Protein 5MIX (pdb70)

Organism: Homo sapiens (NCBI:txid9606)

Structure (mmCIF, N/CA/C/O backbone):
data_5MIX
#
_entry.id   5MIX
#
_cell.length_a   62.942
_cell.length_b   62.942
_cell.length_c   40.064
_cell.angle_alpha   90.00
_cell.angle_beta   90.00
_cell.angle_gamma   120.00
#
_symmetry.space_group_name_H-M   'P 3 2 1'
#
loop_
_entity.id
_entity.type
_entity.pdbx_description
1 polymer 'CD83 antigen'
2 water water
#
loop_
_atom_site.group_PDB
_atom_site.id
_atom_site.type_symbol
_atom_site.label_atom_id
_atom_site.label_alt_id
_atom_site.label_comp_id
_atom_site.label_asym_id
_atom_site.label_entity_id
_atom_site.label_seq_id
_atom_site.pdbx_PDB_ins_code
_atom_site.Cartn_x
_atom_site.Cartn_y
_atom_site.Cartn_z
_atom_site.occupancy
_atom_site.B_iso_or_equiv
_atom_site.auth_seq_id
_atom_site.auth_comp_id
_atom_site.auth_asym_id
_atom_site.auth_atom_id
_atom_site.pdbx_PDB_model_num
ATOM 1 N N . GLY A 1 4 ? 92.119 88.833 61.887 1.00 64.05 19 GLY A N 1
ATOM 2 C CA . GLY A 1 4 ? 91.958 89.241 60.502 1.00 64.99 19 GLY A CA 1
ATOM 3 C C . GLY A 1 4 ? 92.714 88.383 59.497 1.00 58.41 19 GLY A C 1
ATOM 4 O O . GLY A 1 4 ? 92.802 88.725 58.318 1.00 67.32 19 GLY A O 1
ATOM 5 N N . THR A 1 5 ? 93.256 87.261 59.957 1.00 43.14 20 THR A N 1
ATOM 6 C CA . THR A 1 5 ? 93.996 86.351 59.084 1.00 35.66 20 THR A CA 1
ATOM 7 C C . THR A 1 5 ? 93.024 85.437 58.364 1.00 34.54 20 THR A C 1
ATOM 8 O O . THR A 1 5 ? 92.150 84.851 59.006 1.00 37.20 20 THR A O 1
ATOM 12 N N . PRO A 1 6 ? 93.140 85.343 57.029 1.00 32.39 21 PRO A N 1
ATOM 13 C CA . PRO A 1 6 ? 92.198 84.518 56.256 1.00 30.96 21 PRO A CA 1
ATOM 14 C C . PRO A 1 6 ? 92.384 83.049 56.555 1.00 28.42 21 PRO A C 1
ATOM 15 O O . PRO A 1 6 ? 93.441 82.631 57.040 1.00 26.05 21 PRO A O 1
ATOM 19 N N A GLU A 1 7 ? 91.352 82.269 56.288 0.59 29.21 22 GLU A N 1
ATOM 20 N N B GLU A 1 7 ? 91.374 82.243 56.230 0.41 29.01 22 GLU A N 1
ATOM 21 C CA A GLU A 1 7 ? 91.428 80.860 56.601 0.59 28.26 22 GLU A CA 1
ATOM 22 C CA B GLU A 1 7 ? 91.311 80.853 56.703 0.41 30.20 22 GLU A CA 1
ATOM 23 C C A GLU A 1 7 ? 91.118 80.030 55.380 0.59 25.84 22 GLU A C 1
ATOM 24 C C B GLU A 1 7 ? 90.857 79.840 55.647 0.41 25.88 22 GLU A C 1
ATOM 25 O O A GLU A 1 7 ? 90.402 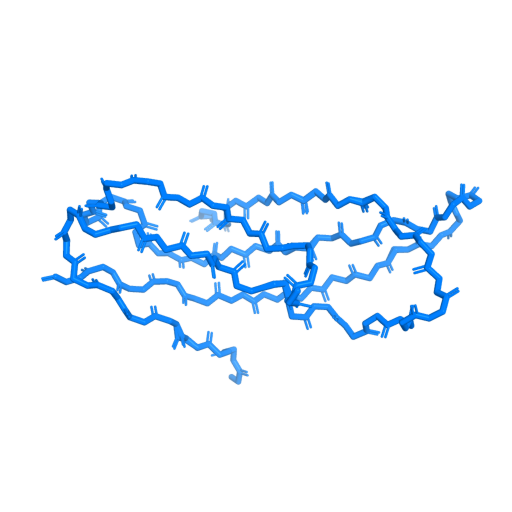80.453 54.479 0.59 26.14 22 GLU A O 1
ATOM 26 O O B GLU A 1 7 ? 89.752 79.947 55.120 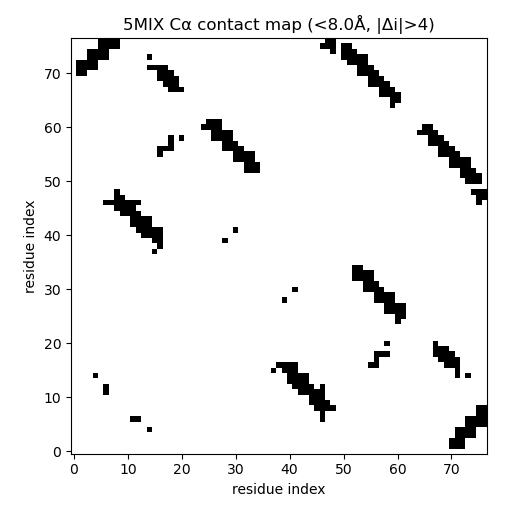0.41 28.17 22 GLU A O 1
ATOM 37 N N . VAL A 1 8 ? 91.702 78.848 55.357 1.00 26.37 23 VAL A N 1
ATOM 38 C CA . VAL A 1 8 ? 91.386 77.844 54.362 1.00 26.61 23 VAL A CA 1
ATOM 39 C C . VAL A 1 8 ? 90.975 76.583 55.095 1.00 30.16 23 VAL A C 1
ATOM 40 O O . VAL A 1 8 ? 91.708 76.137 55.965 1.00 33.53 23 VAL A O 1
ATOM 44 N N . LYS A 1 9 ? 89.819 76.021 54.762 1.00 31.01 24 LYS A N 1
ATOM 45 C CA . LYS A 1 9 ? 89.415 74.731 55.326 1.00 33.97 24 LYS A CA 1
ATOM 46 C C . LYS A 1 9 ? 89.494 73.672 54.238 1.00 42.00 24 LYS A C 1
ATOM 47 O O . LYS A 1 9 ? 89.120 73.935 53.107 1.00 41.30 24 LYS A O 1
ATOM 53 N N . VAL A 1 10 ? 89.985 72.480 54.564 1.00 40.07 25 VAL A N 1
ATOM 54 C CA . VAL A 1 10 ? 90.038 71.404 53.572 1.00 39.24 25 VAL A CA 1
ATOM 55 C C . VAL A 1 10 ? 89.709 70.059 54.214 1.00 46.52 25 VAL A C 1
ATOM 56 O O . VAL A 1 10 ? 90.081 69.813 55.362 1.00 49.82 25 VAL A O 1
ATOM 60 N N . ALA A 1 11 ? 88.984 69.200 53.490 1.00 46.51 26 ALA A N 1
ATOM 61 C CA . ALA A 1 11 ? 88.718 67.848 53.965 1.00 47.73 26 ALA A CA 1
ATOM 62 C C . ALA A 1 11 ? 90.008 67.041 54.003 1.00 51.79 26 ALA A C 1
ATOM 63 O O . ALA A 1 11 ? 90.863 67.176 53.127 1.00 54.93 26 ALA A O 1
ATOM 65 N N A SER A 1 12 ? 90.148 66.211 55.030 0.51 54.76 27 SER A N 1
ATOM 66 N N B SER A 1 12 ? 90.137 66.205 55.026 0.49 54.83 27 SER A N 1
ATOM 67 C CA A SER A 1 12 ? 91.342 65.389 55.190 0.51 58.88 27 SER A CA 1
ATOM 68 C CA B SER A 1 12 ? 91.314 65.364 55.197 0.49 59.64 27 SER A CA 1
ATOM 69 C C A SER A 1 12 ? 91.555 64.489 53.977 0.51 59.14 27 SER A C 1
ATOM 70 C C B SER A 1 12 ? 91.551 64.491 53.966 0.49 59.12 27 SER A C 1
ATOM 71 O O A SER A 1 12 ? 90.592 64.079 53.323 0.51 58.47 27 SER A O 1
ATOM 72 O O B SER A 1 12 ? 90.599 64.102 53.285 0.49 58.57 27 SER A O 1
ATOM 77 N N . SER A 1 13 ? 92.825 64.211 53.693 1.00 49.47 28 SER A N 1
ATOM 78 C CA . SER A 1 13 ? 93.276 63.407 52.541 1.00 53.47 28 SER A CA 1
ATOM 79 C C . SER A 1 13 ? 93.151 64.125 51.188 1.00 61.96 28 SER A C 1
ATOM 80 O O . SER A 1 13 ? 93.613 63.609 50.172 1.00 73.06 28 SER A O 1
ATOM 83 N N . GLU A 1 14 ? 92.557 65.314 51.171 1.00 55.93 29 GLU A N 1
ATOM 84 C CA . GLU A 1 14 ? 92.540 6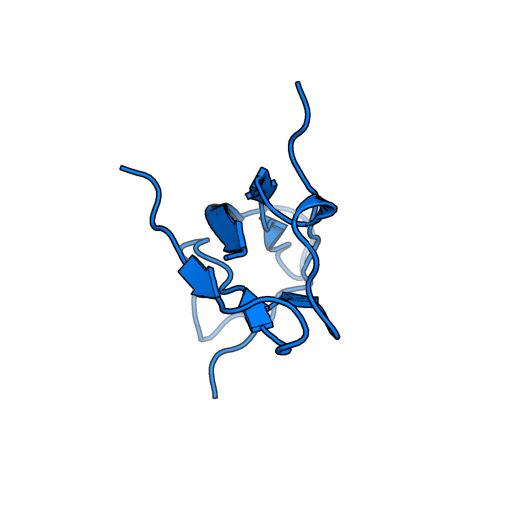6.132 49.960 1.00 56.46 29 GLU A CA 1
ATOM 85 C C . GLU A 1 14 ? 93.785 67.014 49.914 1.00 53.42 29 GLU A C 1
ATOM 86 O O . GLU A 1 14 ? 94.320 67.373 50.958 1.00 43.83 29 GLU A O 1
ATOM 92 N N . ASP A 1 15 ? 94.245 67.344 48.708 1.00 51.31 30 ASP A N 1
ATOM 93 C CA . ASP A 1 15 ? 95.361 68.267 48.528 1.00 47.72 30 ASP A CA 1
ATOM 94 C C . ASP A 1 15 ? 94.874 69.700 48.704 1.00 45.37 30 ASP A C 1
ATOM 95 O O . ASP A 1 15 ? 93.697 69.992 48.485 1.00 51.15 30 ASP A O 1
ATOM 100 N N . VAL A 1 16 ? 95.773 70.599 49.087 1.00 41.75 31 VAL A N 1
ATOM 101 C CA . VAL A 1 16 ? 95.426 72.012 49.140 1.00 40.40 31 VAL A CA 1
ATOM 102 C C . VAL A 1 16 ? 96.580 72.862 48.615 1.00 38.65 31 VAL A C 1
ATOM 103 O O . VAL A 1 16 ? 97.756 72.540 48.815 1.00 39.08 31 VAL A O 1
ATOM 107 N N . ASP A 1 17 ? 96.239 73.924 47.893 1.00 35.67 32 ASP A N 1
ATOM 108 C CA . ASP A 1 17 ? 97.232 74.918 47.531 1.00 34.95 32 ASP A CA 1
ATOM 109 C C . ASP A 1 17 ? 96.998 76.160 48.395 1.00 35.02 32 ASP A C 1
ATOM 110 O O . ASP A 1 17 ? 96.106 76.958 48.120 1.00 40.62 32 ASP A O 1
ATOM 115 N N . LEU A 1 18 ? 97.780 76.289 49.464 1.00 34.03 33 LEU A N 1
ATOM 116 C CA . LEU A 1 18 ? 97.629 77.400 50.399 1.00 32.25 33 LEU A CA 1
ATOM 117 C C . LEU A 1 18 ? 98.066 78.704 49.752 1.00 30.58 33 LEU A C 1
ATOM 118 O O . LEU A 1 18 ? 99.206 78.808 49.300 1.00 29.25 33 LEU A O 1
ATOM 123 N N . PRO A 1 19 ? 97.190 79.715 49.745 1.00 30.38 34 PRO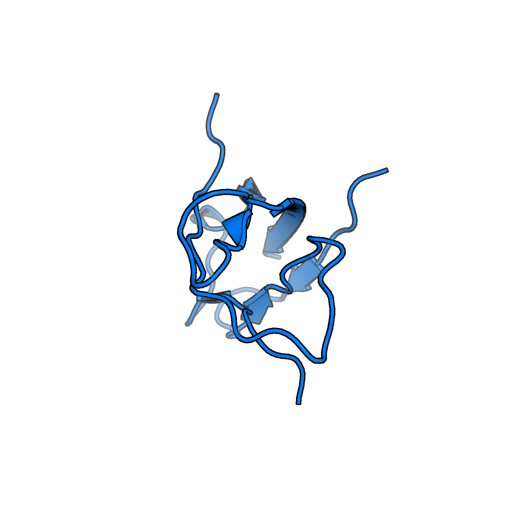 A N 1
ATOM 124 C CA . PRO A 1 19 ? 97.562 80.971 49.094 1.00 24.57 34 PRO A CA 1
ATOM 125 C C . PRO A 1 19 ? 98.546 81.826 49.880 1.00 28.91 34 PRO A C 1
ATOM 126 O O . PRO A 1 19 ? 98.454 81.943 51.107 1.00 27.14 34 PRO A O 1
ATOM 130 N N A CYS A 1 20 ? 99.522 82.384 49.181 0.48 29.30 35 CYS A N 1
ATOM 131 N N B CYS A 1 20 ? 99.471 82.446 49.156 0.52 29.32 35 CYS A N 1
ATOM 132 C CA A CYS A 1 20 ? 100.347 83.407 49.791 0.48 28.22 35 CYS A CA 1
ATOM 133 C CA B CYS A 1 20 ? 100.381 83.440 49.722 0.52 28.30 35 CYS A CA 1
ATOM 134 C C A CYS A 1 20 ? 99.479 84.644 49.903 0.48 28.49 35 CYS A C 1
ATOM 135 C C B CYS A 1 20 ? 99.661 84.784 49.842 0.52 29.40 35 CYS A C 1
ATOM 136 O O A CYS A 1 20 ? 98.787 85.000 48.951 0.48 26.53 35 CYS A O 1
ATOM 137 O O B CYS A 1 20 ? 99.258 85.360 48.830 0.52 30.35 35 CYS A O 1
ATOM 142 N N . THR A 1 21 ? 99.499 85.287 51.067 1.00 28.76 36 THR A N 1
ATOM 143 C CA . THR A 1 21 ? 98.687 86.486 51.272 1.00 29.28 36 THR A CA 1
ATOM 144 C C . THR A 1 21 ? 99.530 87.755 51.393 1.00 34.78 36 THR A C 1
ATOM 145 O O . THR A 1 21 ? 99.018 88.812 51.756 1.00 34.86 36 THR A O 1
ATOM 149 N N . ALA A 1 22 ? 100.823 87.664 51.096 1.00 33.73 37 ALA A N 1
ATOM 150 C CA . ALA A 1 22 ? 101.649 88.868 51.027 1.00 33.17 37 ALA A CA 1
ATOM 151 C C . ALA A 1 22 ? 101.112 89.777 49.911 1.00 36.18 37 ALA A C 1
ATOM 152 O O . ALA A 1 22 ? 100.665 89.290 48.878 1.00 37.27 37 ALA A O 1
ATOM 154 N N . PRO A 1 23 ? 101.132 91.097 50.126 1.00 36.45 38 PRO A N 1
ATOM 155 C CA . PRO A 1 23 ? 100.566 92.029 49.145 1.00 37.30 38 PRO A CA 1
ATOM 156 C C . PRO A 1 23 ? 101.587 92.384 48.081 1.00 42.13 38 PRO A C 1
ATOM 157 O O . PRO A 1 23 ? 102.136 93.485 48.069 1.00 41.57 38 PRO A O 1
ATOM 161 N N . TRP A 1 24 ? 101.833 91.450 47.180 1.00 37.11 39 TRP A N 1
ATOM 162 C CA . TRP A 1 24 ? 102.909 91.619 46.213 1.00 37.55 39 TRP A CA 1
ATOM 163 C C . TRP A 1 24 ? 102.551 92.461 45.000 1.00 43.02 39 TRP A C 1
ATOM 164 O O . TRP A 1 24 ? 101.381 92.710 44.713 1.00 42.41 39 TRP A O 1
ATOM 175 N N . ASP A 1 25 ? 103.596 92.881 44.291 1.00 41.35 40 ASP A N 1
ATOM 176 C CA . ASP A 1 25 ? 103.466 93.617 43.040 1.00 46.95 40 ASP A CA 1
ATOM 177 C C . ASP A 1 25 ? 103.539 92.612 41.894 1.00 51.60 40 ASP A C 1
ATOM 178 O O . ASP A 1 25 ? 104.585 92.004 41.677 1.00 47.51 40 ASP A O 1
ATOM 183 N N . PRO A 1 26 ? 102.432 92.444 41.154 1.00 57.65 41 PRO A N 1
ATOM 184 C CA . PRO A 1 26 ? 102.337 91.414 40.111 1.00 61.82 41 PRO A CA 1
ATOM 185 C C . PRO A 1 26 ? 103.376 91.565 38.994 1.00 67.43 41 PRO A C 1
ATOM 186 O O . PRO A 1 26 ? 103.678 90.586 38.310 1.00 72.24 41 PRO A O 1
ATOM 190 N N . GLN A 1 27 ? 103.922 92.765 38.821 1.00 63.37 42 GLN A N 1
ATOM 191 C CA . GLN A 1 27 ? 104.919 92.995 37.776 1.00 74.16 42 GLN A CA 1
ATOM 192 C C . GLN A 1 27 ? 106.346 92.723 38.270 1.00 66.58 42 GLN A C 1
ATOM 193 O O . GLN A 1 27 ? 107.315 92.913 37.537 1.00 63.54 42 GLN A O 1
ATOM 199 N N . VAL A 1 28 ? 106.468 92.268 39.513 1.00 59.01 43 VAL A N 1
ATOM 200 C CA . VAL A 1 28 ? 107.770 91.927 40.085 1.00 52.51 43 VAL A CA 1
ATOM 201 C C . VAL A 1 28 ? 107.872 90.424 40.323 1.00 48.68 43 VAL A C 1
ATOM 202 O O . VAL A 1 28 ? 106.983 89.837 40.936 1.00 45.60 43 VAL A O 1
ATOM 206 N N . PRO A 1 29 ? 108.951 89.791 3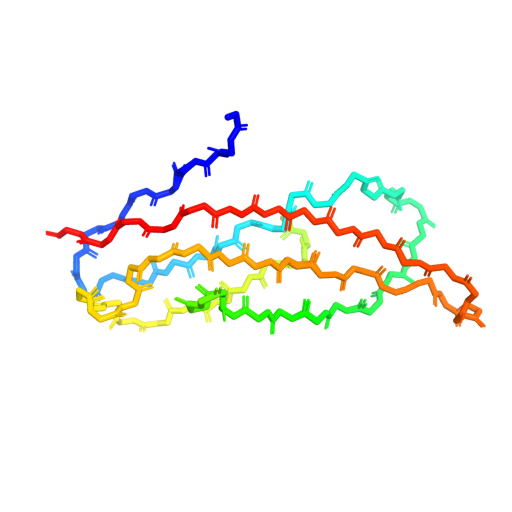9.826 1.00 43.42 44 PRO A N 1
ATOM 207 C CA . PRO A 1 29 ? 109.169 88.359 40.064 1.00 41.65 44 PRO A CA 1
ATOM 208 C C . PRO A 1 29 ? 109.807 88.087 41.424 1.00 41.93 44 PRO A C 1
ATOM 209 O O . PRO A 1 29 ? 110.928 88.515 41.669 1.00 55.99 44 PRO A O 1
ATOM 213 N N . TYR A 1 30 ? 109.106 87.382 42.301 1.00 43.31 45 TYR A N 1
ATOM 214 C CA . TYR A 1 30 ? 109.647 87.100 43.623 1.00 41.00 45 TYR A CA 1
ATOM 215 C C . TYR A 1 30 ? 110.102 85.666 43.783 1.00 38.50 45 TYR A C 1
ATOM 216 O O . TYR A 1 30 ? 109.669 84.787 43.048 1.00 41.29 45 TYR A O 1
ATOM 225 N N A THR A 1 31 ? 110.968 85.448 44.765 0.90 36.95 46 THR A N 1
ATOM 226 N N B THR A 1 31 ? 110.969 85.424 44.761 0.10 36.67 46 THR A N 1
ATOM 227 C CA A THR A 1 31 ? 111.234 84.108 45.253 0.90 35.04 46 THR A CA 1
ATOM 228 C CA B THR A 1 31 ? 111.225 84.061 45.212 0.10 35.88 46 THR A CA 1
ATOM 229 C C A THR A 1 31 ? 110.411 83.935 46.521 0.90 36.40 46 THR A C 1
ATOM 230 C C B THR A 1 31 ? 110.558 83.876 46.573 0.10 35.56 46 THR A C 1
ATOM 231 O O A THR A 1 31 ? 110.214 84.889 47.272 0.90 35.59 46 THR A O 1
ATOM 232 O O B THR A 1 31 ? 110.611 84.760 47.429 0.10 36.00 46 THR A O 1
ATOM 239 N N . VAL A 1 32 ? 109.922 82.726 46.765 1.00 34.45 47 VAL A N 1
ATOM 240 C CA . VAL A 1 32 ? 109.025 82.541 47.896 1.00 31.91 47 VAL A CA 1
ATOM 241 C C . VAL A 1 32 ? 109.605 81.601 48.946 1.00 35.91 47 VAL A C 1
ATOM 242 O O . VAL A 1 32 ? 110.264 80.608 48.605 1.00 37.24 47 VAL A O 1
ATOM 246 N N A SER A 1 33 ? 109.386 81.945 50.213 0.41 29.97 48 SER A N 1
ATOM 247 N N B SER A 1 33 ? 109.379 81.918 50.218 0.59 29.75 48 SER A N 1
ATOM 248 C CA A SER A 1 33 ? 109.691 81.072 51.339 0.41 31.08 48 SER A CA 1
ATOM 249 C CA B SER A 1 33 ? 109.713 81.006 51.308 0.59 27.80 48 SER A CA 1
ATOM 250 C C A SER A 1 33 ? 108.423 80.850 52.156 0.41 30.77 48 SER A C 1
ATOM 251 C C B SER A 1 33 ? 108.528 80.860 52.255 0.59 29.86 48 SER A C 1
ATOM 252 O O A SER A 1 33 ? 107.641 81.779 52.364 0.41 27.27 48 SER A O 1
ATOM 253 O O B SER A 1 33 ? 107.910 81.850 52.655 0.59 30.40 48 SER A O 1
ATOM 258 N N . TRP A 1 34 ? 108.207 79.615 52.599 1.00 25.23 49 TRP A N 1
ATOM 259 C CA . TRP A 1 34 ? 107.073 79.314 53.464 1.00 26.90 49 TRP A CA 1
ATOM 260 C C . TRP A 1 34 ? 107.540 78.724 54.787 1.00 25.75 49 TRP A C 1
ATOM 261 O O . TRP A 1 34 ? 108.470 77.908 54.801 1.00 29.53 49 TRP A O 1
ATOM 272 N N . VAL A 1 35 ? 106.899 79.119 55.884 1.00 23.68 50 VAL A N 1
ATOM 273 C CA . VAL A 1 35 ? 107.097 78.437 57.165 1.00 25.67 50 VAL A CA 1
ATOM 274 C C . VAL A 1 35 ? 105.764 78.155 57.826 1.00 28.64 50 VAL A C 1
ATOM 275 O O . VAL A 1 35 ? 104.764 78.807 57.529 1.00 26.04 50 VAL A O 1
ATOM 279 N N . LYS A 1 36 ? 105.745 77.176 58.723 1.00 25.22 51 LYS A N 1
ATOM 280 C CA . LYS A 1 36 ? 104.610 77.005 59.606 1.00 24.05 51 LYS A CA 1
ATOM 281 C C . LYS A 1 36 ? 104.967 77.608 60.964 1.00 26.63 51 LYS A C 1
ATOM 282 O O . LYS A 1 36 ? 106.007 77.279 61.538 1.00 27.84 51 LYS A O 1
ATOM 288 N N . LEU A 1 37 ? 104.129 78.510 61.466 1.00 23.83 52 LEU A N 1
ATOM 289 C CA . LEU A 1 37 ? 104.368 79.137 62.756 1.00 24.83 52 LEU A CA 1
ATOM 290 C C . LEU A 1 37 ? 103.865 78.228 63.864 1.00 33.86 52 LEU A C 1
ATOM 291 O O . LEU A 1 37 ? 102.675 77.922 63.927 1.00 36.88 52 LEU A O 1
ATOM 296 N N . LEU A 1 38 ? 104.760 77.778 64.737 1.00 26.48 53 LEU A N 1
ATOM 297 C CA . LEU A 1 38 ? 104.377 76.825 65.762 1.00 26.26 53 LEU A CA 1
ATOM 298 C C . LEU A 1 38 ? 104.177 77.471 67.131 1.00 44.13 53 LEU A C 1
ATOM 299 O O . LEU A 1 38 ? 103.265 77.096 67.877 1.00 49.76 53 LEU A O 1
ATOM 304 N N . GLU A 1 39 ? 105.051 78.423 67.452 1.00 41.56 54 GLU A N 1
ATOM 305 C CA . GLU A 1 39 ? 105.076 79.107 68.744 1.00 53.95 54 GLU A CA 1
ATOM 306 C C . GLU A 1 39 ? 105.466 80.583 68.605 1.00 59.50 54 GLU A C 1
ATOM 307 O O . GLU A 1 39 ? 105.399 81.357 69.572 1.00 56.04 54 GLU A O 1
ATOM 313 N N . GLU A 1 72 ? 97.561 80.416 37.124 1.00 101.10 87 GLU A N 1
ATOM 314 C CA . GLU A 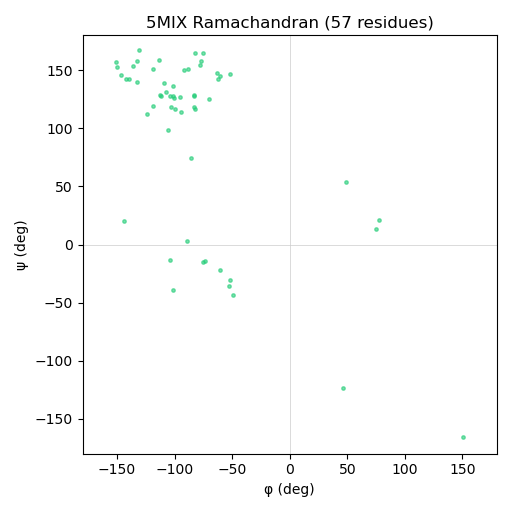1 72 ? 96.579 80.784 38.136 1.00 96.12 87 GLU A CA 1
ATOM 315 C C . GLU A 1 72 ? 97.166 81.765 39.143 1.00 90.94 87 GLU A C 1
ATOM 316 O O . GLU A 1 72 ? 97.654 82.833 38.775 1.00 95.40 87 GLU A O 1
ATOM 318 N N . ARG A 1 73 ? 97.111 81.392 40.417 1.00 68.42 88 ARG A N 1
ATOM 319 C CA . ARG A 1 73 ? 97.618 82.228 41.501 1.00 63.21 88 ARG A CA 1
ATOM 320 C C . ARG A 1 73 ? 99.014 81.769 41.936 1.00 56.50 88 ARG A C 1
ATOM 321 O O . ARG A 1 73 ? 99.180 80.650 42.421 1.00 58.34 88 ARG A O 1
ATOM 329 N N . PRO A 1 74 ? 100.026 82.635 41.768 1.00 54.97 89 PRO A N 1
ATOM 330 C CA . PRO A 1 74 ? 101.402 82.234 42.094 1.00 48.45 89 PRO A CA 1
ATOM 331 C C . PRO A 1 74 ? 101.704 82.191 43.594 1.00 44.21 89 PRO A C 1
ATOM 332 O O . PRO A 1 74 ? 100.938 82.722 44.406 1.00 46.65 89 PRO A O 1
ATOM 336 N N . TYR A 1 75 ? 102.820 81.543 43.927 1.00 35.94 90 TYR A N 1
ATOM 337 C CA . TYR A 1 75 ? 103.442 81.554 45.253 1.00 32.96 90 TYR A CA 1
ATOM 338 C C . TYR A 1 75 ? 102.720 80.704 46.290 1.00 32.63 90 TYR A C 1
ATOM 339 O O . TYR A 1 75 ? 103.024 80.784 47.474 1.00 29.03 90 TYR A O 1
ATOM 348 N N . SER A 1 76 ? 101.798 79.856 45.846 1.00 31.65 91 SER A N 1
ATOM 349 C CA . SER A 1 76 ? 101.055 79.036 46.792 1.00 30.57 91 SER A CA 1
ATOM 350 C C . SER A 1 76 ? 101.902 77.870 47.281 1.00 36.35 91 SER A C 1
ATOM 351 O O . SER A 1 76 ? 102.856 77.469 46.619 1.00 38.55 91 SER A O 1
ATOM 354 N N . LEU A 1 77 ? 101.542 77.330 48.441 1.00 28.46 92 LEU A N 1
ATOM 355 C CA . LEU A 1 77 ? 102.221 76.161 48.992 1.00 28.68 92 LEU A CA 1
ATOM 356 C C . LEU A 1 77 ? 101.374 74.916 48.790 1.00 30.11 92 LEU A C 1
ATOM 357 O O . LEU A 1 77 ? 100.254 74.839 49.294 1.00 30.97 92 LEU A O 1
ATOM 362 N N . LYS A 1 78 ? 101.888 73.939 48.048 1.00 34.37 93 LYS A N 1
ATOM 363 C CA . LYS A 1 78 ? 101.127 72.719 47.851 1.00 36.47 93 LYS A CA 1
ATOM 364 C C . LYS A 1 78 ? 101.331 71.783 49.028 1.00 38.96 93 LYS A C 1
ATOM 365 O O . LYS A 1 78 ? 102.462 71.473 49.403 1.00 39.86 93 LYS A O 1
ATOM 371 N N . ILE A 1 79 ? 100.222 71.336 49.604 1.00 39.31 94 ILE A N 1
ATOM 372 C CA . ILE A 1 79 ? 100.250 70.352 50.670 1.00 40.54 94 ILE A CA 1
ATOM 373 C C . ILE A 1 79 ? 99.381 69.179 50.243 1.00 37.85 94 ILE A C 1
ATOM 374 O O . ILE A 1 79 ? 98.167 69.307 50.098 1.00 41.11 94 ILE A O 1
ATOM 379 N N . ARG A 1 80 ? 100.015 68.040 49.995 1.00 49.73 95 ARG A N 1
ATOM 380 C CA . ARG A 1 80 ? 99.292 66.896 49.468 1.00 53.25 95 ARG A CA 1
ATOM 381 C C . ARG A 1 80 ? 98.786 66.005 50.595 1.00 53.67 95 ARG A C 1
ATOM 382 O O . ARG A 1 80 ? 99.380 65.962 51.673 1.00 53.34 95 ARG A O 1
ATOM 390 N N . ASN A 1 81 ? 97.667 65.328 50.340 1.00 55.89 96 ASN A N 1
ATOM 391 C CA . ASN A 1 81 ? 97.113 64.341 51.264 1.00 60.39 96 ASN A CA 1
ATOM 392 C C . ASN A 1 81 ? 97.015 64.869 52.685 1.00 58.26 96 ASN A C 1
ATOM 393 O O . ASN A 1 81 ? 97.533 64.255 53.612 1.00 54.36 96 ASN A O 1
ATOM 398 N N . THR A 1 82 ? 96.361 66.016 52.846 1.00 49.29 97 THR A N 1
ATOM 399 C CA . THR A 1 82 ? 96.293 66.680 54.140 1.00 45.62 97 THR A CA 1
ATOM 400 C C . THR A 1 82 ? 95.811 65.780 55.272 1.00 47.15 97 THR A C 1
ATOM 401 O O . THR A 1 82 ? 95.005 64.863 55.072 1.00 56.15 97 THR A O 1
ATOM 405 N N . THR A 1 83 ? 96.347 66.037 56.457 1.00 45.62 98 THR A N 1
ATOM 406 C CA . THR A 1 83 ? 95.926 65.375 57.681 1.00 47.14 98 THR A CA 1
ATOM 407 C C . THR A 1 83 ? 95.691 66.432 58.736 1.00 47.09 98 THR A C 1
ATOM 408 O O . THR A 1 83 ? 96.114 67.572 58.562 1.00 44.55 98 THR A O 1
ATOM 412 N N . SER A 1 84 ? 95.050 66.052 59.838 1.00 44.29 99 SER A N 1
ATOM 413 C CA . SER A 1 84 ? 94.794 66.988 60.932 1.00 42.07 99 SER A CA 1
ATOM 414 C C . SER A 1 84 ? 96.083 67.685 61.382 1.00 43.97 99 SER A C 1
ATOM 415 O O . SER A 1 84 ? 96.082 68.885 61.710 1.00 42.84 99 SER A O 1
ATOM 418 N N . SER A 1 85 ? 97.179 66.934 61.350 1.00 44.17 100 SER A N 1
ATOM 419 C CA . SER A 1 85 ? 98.503 67.444 61.707 1.00 47.85 100 SER A CA 1
ATOM 420 C C . SER A 1 85 ? 98.883 68.721 60.960 1.00 45.49 100 SER A C 1
ATOM 421 O O . SER A 1 85 ? 99.624 69.544 61.488 1.00 47.37 100 SER A O 1
ATOM 424 N N . ASN A 1 86 ? 98.380 68.873 59.734 1.00 35.21 101 ASN A N 1
ATOM 425 C CA . ASN A 1 86 ? 98.733 70.017 58.879 1.00 35.43 101 ASN A CA 1
ATOM 426 C C . ASN A 1 86 ? 98.063 71.325 59.271 1.00 36.14 101 ASN A C 1
ATOM 427 O O . ASN A 1 86 ? 98.475 72.402 58.818 1.00 33.20 101 ASN A O 1
ATOM 432 N N . SER A 1 87 ? 97.034 71.238 60.106 1.00 32.68 102 SER A N 1
ATOM 433 C CA . SER A 1 87 ? 96.326 72.436 60.553 1.00 31.32 102 SER A CA 1
ATOM 434 C C . SER A 1 87 ? 97.271 73.376 61.303 1.00 27.08 102 SER A C 1
ATOM 435 O O . SER A 1 87 ? 98.168 72.924 62.030 1.00 31.63 102 SER A O 1
ATOM 438 N N . GLY A 1 88 ? 97.063 74.677 61.142 1.00 30.09 103 GLY A N 1
ATOM 439 C CA . GLY A 1 88 ? 97.863 75.659 61.848 1.00 31.22 103 GLY A CA 1
ATOM 440 C C . GLY A 1 88 ? 97.986 76.948 61.061 1.00 31.19 103 GLY A C 1
ATOM 441 O O . GLY A 1 88 ? 97.280 77.167 60.081 1.00 28.26 103 GLY A O 1
ATOM 442 N N . THR A 1 89 ? 98.932 77.780 61.477 1.00 26.82 104 THR A N 1
ATOM 443 C CA . THR A 1 89 ? 99.139 79.080 60.844 1.00 24.40 104 THR A CA 1
ATOM 444 C C . THR A 1 89 ? 100.418 79.074 60.023 1.00 26.09 104 THR A C 1
ATOM 445 O O . THR A 1 89 ? 101.464 78.643 60.515 1.00 27.25 104 THR A O 1
ATOM 449 N N . TYR A 1 90 ? 100.325 79.542 58.781 1.00 21.33 105 TYR A N 1
ATOM 450 C CA . TYR A 1 90 ? 101.465 79.519 57.860 1.00 23.84 105 TYR A CA 1
ATOM 451 C C . TYR A 1 90 ? 101.841 80.939 57.450 1.00 25.12 105 TYR A C 1
ATOM 452 O O . TYR A 1 90 ? 100.993 81.820 57.404 1.00 26.16 105 TYR A O 1
ATOM 461 N N . ARG A 1 91 ? 103.114 81.162 57.144 1.00 22.91 106 ARG A N 1
ATOM 462 C CA . ARG A 1 91 ? 103.551 82.498 56.733 1.00 22.36 106 ARG A CA 1
ATOM 463 C C . ARG A 1 91 ? 104.317 82.380 55.433 1.00 22.55 106 ARG A C 1
ATOM 464 O O . ARG A 1 91 ? 105.236 81.550 55.328 1.00 23.91 106 ARG A O 1
ATOM 472 N N A CYS A 1 92 ? 103.923 83.150 54.423 0.57 22.58 107 CYS A N 1
ATOM 473 N N B CYS A 1 92 ? 103.967 83.241 54.476 0.43 21.90 107 CYS A N 1
ATOM 474 C CA A CYS A 1 92 ? 104.724 83.207 53.208 0.57 25.60 107 CYS A CA 1
ATOM 475 C CA B CYS A 1 92 ? 104.608 83.294 53.163 0.43 25.27 107 CYS A CA 1
ATOM 476 C C A CYS A 1 92 ? 105.529 84.483 53.249 0.57 24.69 107 CYS A C 1
ATOM 477 C C B CYS A 1 92 ? 105.450 84.559 53.025 0.43 24.72 107 CYS A C 1
ATOM 478 O O A CYS A 1 92 ? 105.071 85.493 53.767 0.57 24.13 107 CYS A O 1
ATOM 479 O O B CYS A 1 92 ? 104.933 85.656 53.187 0.43 25.15 107 CYS A O 1
ATOM 484 N N . THR A 1 93 ? 106.738 84.422 52.717 1.00 25.37 108 THR A N 1
ATOM 485 C CA . THR A 1 93 ? 107.576 85.606 52.591 1.00 24.18 108 THR A CA 1
ATOM 486 C C . THR A 1 93 ? 108.107 85.678 51.173 1.00 28.14 108 THR A C 1
ATOM 487 O O . THR A 1 93 ? 108.747 84.730 50.699 1.00 31.17 108 THR A O 1
ATOM 491 N N . LEU A 1 94 ? 107.836 86.793 50.495 1.00 27.64 109 LEU A N 1
ATOM 492 C CA . LEU A 1 94 ? 108.283 86.983 49.118 1.00 26.87 109 LEU A CA 1
ATOM 493 C C . LEU A 1 94 ? 109.497 87.879 49.115 1.00 31.31 109 LEU A C 1
ATOM 494 O O . LEU A 1 94 ? 109.459 88.963 49.677 1.00 33.31 109 LEU A O 1
ATOM 499 N N . GLN A 1 95 ? 110.557 87.429 48.463 1.00 32.91 110 GLN A N 1
ATOM 500 C CA . GLN A 1 95 ? 111.808 88.168 48.411 1.00 36.89 110 GLN A CA 1
ATOM 501 C C . GLN A 1 95 ? 111.996 88.848 47.054 1.00 42.46 110 GLN A C 1
ATOM 502 O O . GLN A 1 95 ? 111.910 88.196 46.011 1.00 38.77 110 GLN A O 1
ATOM 508 N N . ASP A 1 96 ? 112.269 90.152 47.077 1.00 35.01 111 ASP A N 1
ATOM 509 C CA . ASP A 1 96 ? 112.552 90.921 45.878 1.00 40.23 111 ASP A CA 1
ATOM 510 C C . ASP A 1 96 ? 113.822 90.392 45.208 1.00 47.76 111 ASP A C 1
ATOM 511 O O . ASP A 1 96 ? 114.723 89.908 45.893 1.00 51.01 111 ASP A O 1
ATOM 516 N N . PRO A 1 97 ? 113.891 90.467 43.867 1.00 48.20 112 PRO A N 1
ATOM 517 C CA . PRO A 1 97 ? 115.071 90.086 43.077 1.00 57.90 112 PRO A CA 1
ATOM 518 C C . PRO A 1 97 ? 116.396 90.673 43.564 1.00 64.52 112 PRO A C 1
ATOM 519 O O . PRO A 1 97 ? 117.405 89.960 43.593 1.00 59.85 112 PRO A O 1
ATOM 523 N N . ASP A 1 98 ? 116.401 91.956 43.915 1.00 67.56 113 ASP A N 1
ATOM 524 C CA . ASP A 1 98 ? 117.632 92.613 44.350 1.00 73.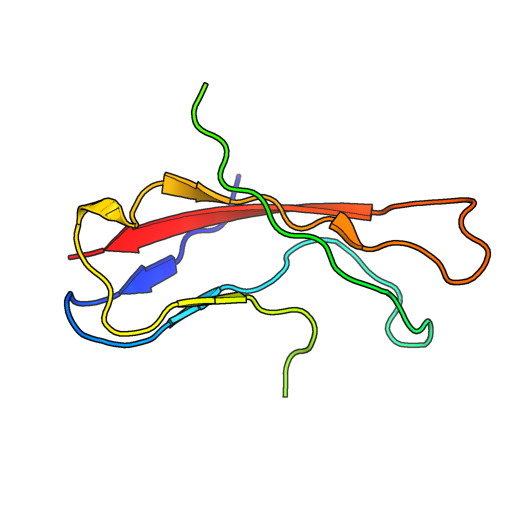42 113 ASP A CA 1
ATOM 525 C C . ASP A 1 98 ? 118.039 92.163 45.750 1.00 74.03 113 ASP A C 1
ATOM 526 O O . ASP A 1 98 ? 119.165 92.394 46.186 1.00 81.91 113 ASP A O 1
ATOM 531 N N . GLY A 1 99 ? 117.115 91.516 46.449 1.00 65.38 114 GLY A N 1
ATOM 532 C CA . GLY A 1 99 ? 117.383 91.021 47.784 1.00 70.96 114 GLY A CA 1
ATOM 533 C C . GLY A 1 99 ? 117.354 92.098 48.856 1.00 74.69 114 GLY A C 1
ATOM 534 O O . GLY A 1 99 ? 117.920 91.918 49.934 1.00 83.58 114 GLY A O 1
ATOM 535 N N . GLN A 1 100 ? 116.693 93.217 48.573 1.00 55.82 115 GLN A N 1
ATOM 536 C CA . GLN A 1 100 ? 116.727 94.358 49.485 1.00 54.75 115 GLN A CA 1
ATOM 537 C C . GLN A 1 100 ? 115.433 94.489 50.276 1.00 49.41 115 GLN A C 1
ATOM 538 O O . GLN A 1 100 ? 115.349 95.230 51.258 1.00 46.21 115 GLN A O 1
ATOM 544 N N . ARG A 1 101 ? 114.414 93.764 49.852 1.00 37.70 116 ARG A N 1
ATOM 545 C CA . ARG A 1 101 ? 113.138 93.878 50.527 1.00 35.06 116 ARG A CA 1
ATOM 546 C C . ARG A 1 101 ? 112.362 92.592 50.451 1.00 35.60 116 ARG A C 1
ATOM 547 O O . ARG A 1 101 ? 112.541 91.791 49.523 1.00 39.14 116 ARG A O 1
ATOM 555 N N . ASN A 1 102 ? 111.514 92.385 51.450 1.00 34.47 117 ASN A N 1
ATOM 556 C CA A ASN A 1 102 ? 110.641 91.217 51.571 0.26 35.46 117 ASN A CA 1
ATOM 557 C CA B ASN A 1 102 ? 110.592 91.279 51.337 0.74 35.06 117 ASN A CA 1
ATOM 558 C C . ASN A 1 102 ? 109.221 91.642 51.896 1.00 32.65 117 ASN A C 1
ATOM 559 O O . ASN A 1 102 ? 109.037 92.691 52.513 1.00 33.21 117 ASN A O 1
ATOM 568 N N . LEU A 1 103 ? 108.241 90.801 51.571 1.00 27.94 118 LEU A N 1
ATOM 569 C CA . LEU A 1 103 ? 106.857 91.034 51.952 1.00 27.52 118 LEU A CA 1
ATOM 570 C C . LEU A 1 103 ? 106.311 89.742 52.521 1.00 27.30 118 LEU A C 1
ATOM 571 O O . LEU A 1 103 ? 106.607 88.660 51.991 1.00 30.44 118 LEU A O 1
ATOM 576 N N . SER A 1 104 ? 105.520 89.825 53.587 1.00 24.80 119 SER A N 1
ATOM 577 C CA . SER A 1 104 ? 105.010 88.587 54.171 1.00 23.02 119 SER A CA 1
ATOM 578 C C . SER A 1 104 ? 103.544 88.688 54.519 1.00 23.73 119 SER A C 1
ATOM 579 O O . SER A 1 104 ? 103.023 89.774 54.762 1.00 27.66 119 SER A O 1
ATOM 582 N N . GLY A 1 105 ? 102.884 87.538 54.535 1.00 23.23 120 GLY A N 1
ATOM 583 C CA . GLY A 1 105 ? 101.481 87.503 54.925 1.00 24.48 120 GLY A CA 1
ATOM 584 C C . GLY A 1 105 ? 101.215 86.143 55.525 1.00 25.75 120 GLY A C 1
ATOM 585 O O . GLY A 1 105 ? 101.941 85.193 55.248 1.00 27.36 120 GLY A O 1
ATOM 586 N N . LYS A 1 106 ? 100.169 86.048 56.352 1.00 23.37 121 LYS A N 1
ATOM 587 C CA . LYS A 1 106 ? 99.863 84.786 56.996 1.00 22.30 121 LYS A CA 1
ATOM 588 C C . LYS A 1 106 ? 98.546 84.227 56.502 1.00 22.90 121 LYS A C 1
ATOM 589 O O . LYS A 1 106 ? 97.713 84.959 55.978 1.00 25.06 121 LYS A O 1
ATOM 595 N N . VAL A 1 107 ? 98.388 82.920 56.680 1.00 23.01 122 VAL A N 1
ATOM 596 C CA . VAL A 1 107 ? 97.121 82.251 56.380 1.00 23.45 122 VAL A CA 1
ATOM 597 C C . VAL A 1 107 ? 96.904 81.094 57.354 1.00 21.67 122 VAL A C 1
ATOM 598 O O . VAL A 1 107 ? 97.855 80.420 57.773 1.00 24.16 122 VAL A O 1
ATOM 602 N N . ILE A 1 108 ? 95.643 80.828 57.718 1.00 21.70 123 ILE A N 1
ATOM 603 C CA . ILE A 1 108 ? 95.346 79.692 58.585 1.00 25.74 123 ILE A CA 1
ATOM 604 C C . ILE A 1 108 ? 94.804 78.524 57.770 1.00 26.53 123 ILE A C 1
ATOM 605 O O . ILE A 1 108 ? 94.020 78.722 56.842 1.00 29.33 123 ILE A O 1
ATOM 610 N N . LEU A 1 109 ? 95.288 77.319 58.063 1.00 24.34 124 LEU A N 1
ATOM 611 C CA . LEU A 1 109 ? 94.750 76.112 57.456 1.00 31.15 124 LEU A CA 1
ATOM 612 C C . LEU A 1 109 ? 94.037 75.298 58.520 1.00 31.09 124 LEU A C 1
ATOM 613 O O . LEU A 1 109 ? 94.614 74.990 59.561 1.00 30.29 124 LEU A O 1
ATOM 618 N N . ARG A 1 110 ? 92.785 74.929 58.254 1.00 31.80 125 ARG A N 1
ATOM 619 C CA . ARG A 1 110 ? 92.110 73.960 59.117 1.00 34.59 125 ARG A CA 1
ATOM 620 C C . ARG A 1 110 ? 91.741 72.726 58.309 1.00 35.82 125 ARG A C 1
ATOM 621 O O . ARG A 1 110 ? 90.992 72.831 57.349 1.00 36.48 125 ARG A O 1
ATOM 629 N N . VAL A 1 111 ? 92.280 71.570 58.694 1.00 36.36 126 VAL A N 1
ATOM 630 C CA . VAL A 1 111 ? 91.979 70.309 58.015 1.00 37.86 126 VAL A CA 1
ATOM 631 C C . VAL A 1 111 ? 90.852 69.570 58.728 1.00 44.21 126 VAL A C 1
ATOM 632 O O . VAL A 1 111 ? 90.925 69.345 59.929 1.00 49.27 126 VAL A O 1
ATOM 636 N N . THR A 1 112 ? 89.807 69.194 57.995 1.00 47.85 127 THR A N 1
ATOM 637 C CA . THR A 1 112 ? 88.701 68.470 58.611 1.00 61.19 127 THR A CA 1
ATOM 638 C C . THR A 1 112 ? 88.355 67.191 57.850 1.00 55.10 127 THR A C 1
ATOM 639 O O . THR A 1 112 ? 87.453 66.452 58.246 1.00 90.33 127 THR A O 1
#

B-factor: mean 44.58, std 17.23, range [21.33, 114.18]

Nearest PDB structures (foldseek):
  5mix-assembly1_A  TM=1.013E+00  e=4.239E-15  Homo sapiens
  5mj2-assembly1_A  TM=1.005E+00  e=2.213E-14  Homo sapiens
  5mj0-assembly1_A  TM=9.785E-01  e=2.163E-13  Homo sapiens
  5mj0-assembly1_B  TM=9.664E-01  e=5.084E-13  Homo sapiens
  8bw0-assembly1_C  TM=6.921E-01  e=1.776E-02  Homo sapiens

Solvent-accessible surface area: 5054 Å² total; per-residue (Å²): 132,52,67,79,33,138,19,59,52,82,102,60,16,80,0,29,0,43,5,105,55,71,108,159,40,101,24,93,66,64,42,59,67,60,144,223,161,131,64,43,40,49,102,23,152,106,1,68,84,94,38,40,26,42,13,87,0,35,0,59,17,88,76,43,134,135,82,48,60,13,96,1,34,0,107,12,118

Foldseek 3Di:
DAAEAEEEAQAKDFAAFPWPDDPVFDWDKDKDFDDCVGPQTDIDGRHDQVPWGKMKMKTAGPVRPDITMGMHTYGYD

Sequence (77 aa):
GTPEEVKVASSSEDVDLPCCTAPWDPQVPYTTVSSWVKLLEERPYSLKIRNTTSSNSGTYRCCTLQDPDGQRNNLSGKVILRVT

Radius of gyration: 13.03 Å; Cα contacts (8 Å, |Δi|>4): 186; chains: 1; bounding box: 29×31×31 Å

Secondary structure (DSSP, 8-state):
---EEEE-TTS-EEEPP-S---TTS--EEEEEEE----TTPEEE-S--GGG-EEEEEEEEPTTSS-EEEEEEEEEE-

GO terms:
  GO:0005886 plasma membrane (C, TAS)
  GO:0006952 defense response (P, TAS)
  GO:0006959 humoral immune response (P, TAS)
  GO:0007165 signal transduction (P, TAS)
  GO:0005515 protein binding (F, IPI)

InterPro domains:
  IPR003599 Immunoglobulin domain subtype [SM00409] (20-127)
  IPR007110 Immunoglobulin-like domain [PS50835] (18-119)
  IPR013106 Immunoglobulin V-set domain [PF07686] (22-127)
  IPR013783 Immunoglobulin-like fold [G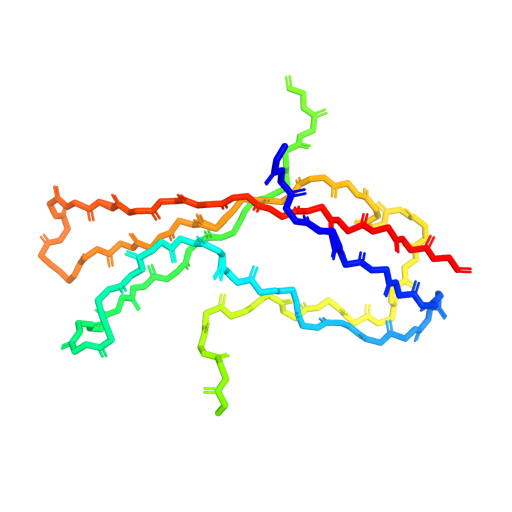3DSA:2.60.40.10] (17-138)
  IPR036179 Immunoglobulin-like domain superfamily [SSF48726] (21-131)